Protein AF-A0A522D289-F1 (afdb_monomer)

Sequence (128 aa):
MKKIIMLVTVLAVAAALASCGGGSGMKERGSALVKKYFKDDDTFIIVAKGFPRENIDNQVQALETAKEAALLNAQIIAKEAFDDSVDVVKKGSVDSYEVFDDYATVTYIVSMNGLNKRQRVIIPGVTD

Structure (mmCIF, N/CA/C/O backbone):
data_AF-A0A522D289-F1
#
_entry.id   AF-A0A522D289-F1
#
loop_
_atom_site.group_PDB
_atom_site.id
_atom_site.type_symbol
_atom_site.label_atom_id
_atom_site.label_alt_id
_atom_site.label_comp_id
_atom_site.label_asym_id
_atom_site.label_entity_id
_atom_site.label_seq_id
_atom_site.pdbx_PDB_ins_code
_atom_site.Cartn_x
_atom_site.Cartn_y
_atom_site.Cartn_z
_atom_site.occupancy
_atom_site.B_iso_or_equiv
_atom_site.auth_seq_id
_atom_site.auth_comp_id
_atom_site.auth_asym_id
_atom_site.auth_atom_id
_atom_site.pdbx_PDB_model_num
ATOM 1 N N . MET A 1 1 ? -17.228 44.804 -53.810 1.00 49.03 1 MET A N 1
ATOM 2 C CA . MET A 1 1 ? -16.626 43.450 -53.822 1.00 49.03 1 MET A CA 1
ATOM 3 C C . MET A 1 1 ? -15.189 43.483 -53.276 1.00 49.03 1 MET A C 1
ATOM 5 O O . MET A 1 1 ? -14.247 43.283 -54.025 1.00 49.03 1 MET A O 1
ATOM 9 N N . LYS A 1 2 ? -14.985 43.828 -51.993 1.00 47.59 2 LYS A N 1
ATOM 10 C CA . LYS A 1 2 ? -13.623 43.932 -51.406 1.00 47.59 2 LYS A CA 1
ATOM 11 C C . LYS A 1 2 ? -13.545 43.686 -49.888 1.00 47.59 2 LYS A C 1
ATOM 13 O O . LYS A 1 2 ? -12.466 43.762 -49.325 1.00 47.59 2 LYS A O 1
ATOM 18 N N . LYS A 1 3 ? -14.675 43.383 -49.231 1.00 48.38 3 LYS A N 1
ATOM 19 C CA . LYS A 1 3 ? -14.757 43.173 -47.770 1.00 48.38 3 LYS A CA 1
ATOM 20 C C . LYS A 1 3 ? -14.990 41.713 -47.354 1.00 48.38 3 LYS A C 1
ATOM 22 O O . LYS A 1 3 ? -14.884 41.407 -46.179 1.00 48.38 3 LYS A O 1
ATOM 27 N N . ILE A 1 4 ? -15.276 40.817 -48.304 1.00 52.09 4 ILE A N 1
ATOM 28 C CA . ILE A 1 4 ? -15.570 39.400 -48.012 1.00 52.09 4 ILE A CA 1
ATOM 29 C C . ILE A 1 4 ? -14.285 38.555 -47.973 1.00 52.09 4 ILE A C 1
ATOM 31 O O . ILE A 1 4 ? -14.208 37.581 -47.238 1.00 52.09 4 ILE A O 1
ATOM 35 N N . ILE A 1 5 ? -13.236 38.962 -48.695 1.00 52.25 5 ILE A N 1
ATOM 36 C CA . ILE A 1 5 ? -12.006 38.160 -48.830 1.00 52.25 5 ILE A CA 1
ATOM 37 C C . ILE A 1 5 ? -11.135 38.214 -47.559 1.00 52.25 5 ILE A C 1
ATOM 39 O O . ILE A 1 5 ? -10.360 37.301 -47.308 1.00 52.25 5 ILE A O 1
ATOM 43 N N . MET A 1 6 ? -11.292 39.236 -46.711 1.00 46.34 6 MET A N 1
ATOM 44 C CA . MET A 1 6 ? -10.440 39.413 -45.527 1.00 46.34 6 MET A CA 1
ATOM 45 C C . MET A 1 6 ? -10.896 38.612 -44.297 1.00 46.34 6 MET A C 1
ATOM 47 O O . MET A 1 6 ? -10.136 38.485 -43.344 1.00 46.34 6 MET A O 1
ATOM 51 N N . LEU A 1 7 ? -12.120 38.068 -44.306 1.00 45.72 7 LEU A N 1
ATOM 52 C CA . LEU A 1 7 ? -12.660 37.323 -43.163 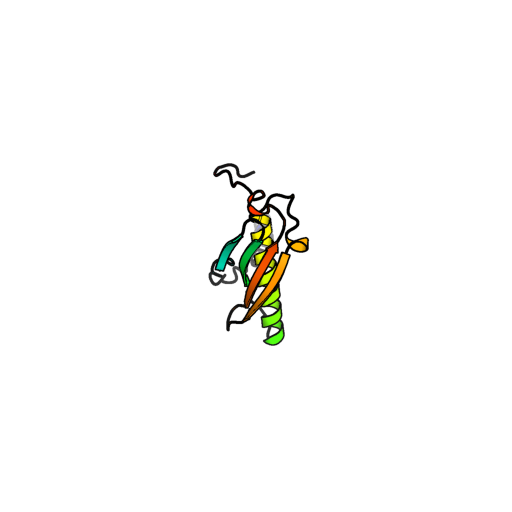1.00 45.72 7 LEU A CA 1
ATOM 53 C C . LEU A 1 7 ? -12.271 35.833 -43.183 1.00 45.72 7 LEU A C 1
ATOM 55 O O . LEU A 1 7 ? -12.352 35.156 -42.164 1.00 45.72 7 LEU A O 1
ATOM 59 N N . VAL A 1 8 ? -11.844 35.316 -44.339 1.00 50.56 8 VAL A N 1
ATOM 60 C CA . VAL A 1 8 ? -11.604 33.875 -44.538 1.00 50.56 8 VAL A CA 1
ATOM 61 C C . VAL A 1 8 ? -10.216 33.446 -44.047 1.00 50.56 8 VAL A C 1
ATOM 63 O O . VAL A 1 8 ? -10.021 32.295 -43.673 1.00 50.56 8 VAL A O 1
ATOM 66 N N . THR A 1 9 ? -9.251 34.362 -43.960 1.00 47.59 9 THR A N 1
ATOM 67 C CA . THR A 1 9 ? -7.872 34.041 -43.553 1.00 47.59 9 THR A CA 1
ATOM 68 C C . THR A 1 9 ? -7.653 33.962 -42.042 1.00 47.59 9 THR A C 1
ATOM 70 O O . THR A 1 9 ? -6.703 33.316 -41.613 1.00 47.59 9 THR A O 1
ATOM 73 N N . VAL A 1 10 ? -8.527 34.546 -41.216 1.00 50.44 10 VAL A N 1
ATOM 74 C CA . VAL A 1 10 ? -8.384 34.494 -39.744 1.00 50.44 10 VAL A CA 1
ATOM 75 C C . VAL A 1 10 ? -8.952 33.196 -39.156 1.00 50.44 10 VAL A C 1
ATOM 77 O O . VAL A 1 10 ? -8.506 32.743 -38.104 1.00 50.44 10 VAL A O 1
ATOM 80 N N . LEU A 1 11 ? -9.880 32.537 -39.856 1.00 47.28 11 LEU A N 1
ATOM 81 C CA . LEU A 1 11 ? -10.541 31.329 -39.353 1.00 47.28 11 LEU A CA 1
ATOM 82 C C . LEU A 1 11 ? -9.715 30.041 -39.551 1.00 47.28 11 LEU A C 1
ATOM 84 O O . LEU A 1 11 ? -9.991 29.034 -38.908 1.00 47.28 11 LEU A O 1
ATOM 88 N N . ALA A 1 12 ? -8.678 30.069 -40.395 1.00 48.78 12 ALA A N 1
ATOM 89 C CA . ALA A 1 12 ? -7.859 28.892 -40.702 1.00 48.78 12 ALA A CA 1
ATOM 90 C C . ALA A 1 12 ? -6.706 28.642 -39.707 1.00 48.78 12 ALA A C 1
ATOM 92 O O . ALA A 1 12 ? -6.171 27.539 -39.664 1.00 48.78 12 ALA A O 1
ATOM 93 N N . VAL A 1 13 ? -6.329 29.628 -38.881 1.00 50.25 13 VAL A N 1
ATOM 94 C CA . VAL A 1 13 ? -5.195 29.500 -37.936 1.00 50.25 13 VAL A CA 1
ATOM 95 C C . VAL A 1 13 ? -5.643 29.018 -36.547 1.00 50.25 13 VAL A C 1
ATOM 97 O O . VAL A 1 13 ? -4.850 28.451 -35.801 1.00 50.25 13 VAL A O 1
ATOM 100 N N . ALA A 1 14 ? -6.929 29.147 -36.210 1.00 49.38 14 ALA A N 1
ATOM 101 C CA . ALA A 1 14 ? -7.460 28.690 -34.922 1.00 49.38 14 ALA A CA 1
ATOM 102 C C . ALA A 1 14 ? -7.628 27.158 -34.824 1.00 49.38 14 ALA A C 1
ATOM 104 O O . ALA A 1 14 ? -7.714 26.619 -33.723 1.00 49.38 14 ALA A O 1
ATOM 105 N N . ALA A 1 15 ? -7.640 26.438 -35.951 1.00 50.88 15 ALA A N 1
ATOM 106 C CA . ALA A 1 15 ? -7.852 24.988 -35.966 1.00 50.88 15 ALA A CA 1
ATOM 107 C C . ALA A 1 15 ? -6.580 24.160 -35.684 1.00 50.88 15 ALA A C 1
ATOM 109 O O . ALA A 1 15 ? -6.674 22.955 -35.468 1.00 50.88 15 ALA A O 1
ATOM 110 N N . ALA A 1 16 ? -5.394 24.780 -35.649 1.00 50.97 16 ALA A N 1
ATOM 111 C CA . ALA A 1 16 ? -4.122 24.064 -35.500 1.00 50.97 16 ALA A CA 1
ATOM 112 C C . ALA A 1 16 ? -3.672 23.839 -34.040 1.00 50.97 16 ALA A C 1
ATOM 114 O O . ALA A 1 16 ? -2.678 23.157 -33.814 1.00 50.97 16 ALA A O 1
ATOM 115 N N . LEU A 1 17 ? -4.393 24.367 -33.041 1.00 50.62 17 LEU A N 1
ATOM 116 C CA . LEU A 1 17 ? -4.049 24.209 -31.615 1.00 50.62 17 LEU A CA 1
ATOM 117 C C . LEU A 1 17 ? -4.963 23.227 -30.858 1.00 50.62 17 LEU A C 1
ATOM 119 O O . LEU A 1 17 ? -4.740 22.970 -29.680 1.00 50.62 17 LEU A O 1
ATOM 123 N N . ALA A 1 18 ? -5.960 22.633 -31.524 1.00 51.19 18 ALA A N 1
ATOM 124 C CA . ALA A 1 18 ? -6.885 21.671 -30.908 1.00 51.19 18 ALA A CA 1
ATOM 125 C C . ALA A 1 18 ? -6.409 20.203 -30.984 1.00 51.19 18 ALA A C 1
ATOM 127 O O . ALA A 1 18 ? -7.123 19.296 -30.567 1.00 51.19 18 ALA A O 1
ATOM 128 N N . SER A 1 19 ? -5.198 19.951 -31.490 1.00 49.03 19 SER A N 1
ATOM 129 C CA . SER A 1 19 ? -4.608 18.610 -31.600 1.00 49.03 19 SER A CA 1
ATOM 130 C C . SER A 1 19 ? -3.478 18.408 -30.585 1.00 49.03 19 SER A C 1
ATOM 132 O O . SER A 1 19 ? -2.346 18.092 -30.935 1.00 49.03 19 SER A O 1
ATOM 134 N N . CYS A 1 20 ? -3.803 18.566 -29.304 1.00 46.78 20 CYS A N 1
ATOM 135 C CA . CYS A 1 20 ? -3.153 17.804 -28.236 1.00 46.78 20 CYS A CA 1
ATOM 136 C C . CYS A 1 20 ? -4.221 16.993 -27.483 1.00 46.78 20 CYS A C 1
ATOM 138 O O . CYS A 1 20 ? -4.217 16.871 -26.267 1.00 46.78 20 CYS A O 1
ATOM 140 N N . GLY A 1 21 ? -5.184 16.449 -28.233 1.00 46.59 21 GLY A N 1
ATOM 141 C CA . GLY A 1 21 ? -5.999 15.315 -27.813 1.00 46.59 21 GLY A CA 1
ATOM 142 C C . GLY A 1 21 ? -5.219 14.035 -28.078 1.00 46.59 21 GLY A C 1
ATOM 143 O O . GLY A 1 21 ? -5.629 13.213 -28.892 1.00 46.59 21 GLY A O 1
ATOM 144 N N . GLY A 1 22 ? -4.050 13.906 -27.448 1.00 38.44 22 GLY A N 1
ATOM 145 C CA . GLY A 1 22 ? -3.322 12.650 -27.372 1.00 38.44 22 GLY A CA 1
ATOM 146 C C . GLY A 1 22 ? -4.114 11.710 -26.480 1.00 38.44 22 GLY A C 1
ATOM 147 O O . GLY A 1 22 ? -3.795 11.542 -25.308 1.00 38.44 22 GLY A O 1
ATOM 148 N N . GLY A 1 23 ? -5.180 11.129 -27.030 1.00 44.09 23 GLY A N 1
ATOM 149 C CA . GLY A 1 23 ? -5.739 9.882 -26.542 1.00 44.09 23 GLY A CA 1
ATOM 150 C C . GLY A 1 23 ? -4.688 8.807 -26.759 1.00 44.09 23 GLY A C 1
ATOM 151 O O . GLY A 1 23 ? -4.779 8.023 -27.700 1.00 44.09 23 GLY A O 1
ATOM 152 N N . SER A 1 24 ? -3.649 8.821 -25.921 1.00 36.25 24 SER A N 1
ATOM 153 C CA . SER A 1 24 ? -2.774 7.682 -25.729 1.00 36.25 24 SER A CA 1
ATOM 154 C C . SER A 1 24 ? -3.700 6.523 -25.433 1.00 36.25 24 SER A C 1
ATOM 156 O O . SER A 1 24 ? -4.511 6.613 -24.509 1.00 36.25 24 SER A O 1
ATOM 158 N N . GLY A 1 25 ? -3.640 5.490 -26.272 1.00 37.31 25 GLY A N 1
ATOM 159 C CA . GLY A 1 25 ? -4.369 4.254 -26.068 1.00 37.31 25 GLY A CA 1
ATOM 160 C C . GLY A 1 25 ? -4.116 3.789 -24.646 1.00 37.31 25 GLY A C 1
ATOM 161 O O . GLY A 1 25 ? -3.070 3.214 -24.347 1.00 37.31 25 GLY A O 1
ATOM 162 N N . MET A 1 26 ? -5.070 4.080 -23.765 1.00 39.38 26 MET A N 1
ATOM 163 C CA . MET A 1 26 ? -5.116 3.515 -22.441 1.00 39.38 26 MET A CA 1
ATOM 164 C C . MET A 1 26 ? -5.409 2.048 -22.710 1.00 39.38 26 MET A C 1
ATOM 166 O O . MET A 1 26 ? -6.564 1.651 -22.830 1.00 39.38 26 MET A O 1
ATOM 170 N N . LYS A 1 27 ? -4.343 1.246 -22.882 1.00 43.31 27 LYS A N 1
ATOM 171 C CA . LYS A 1 27 ? -4.381 -0.179 -22.548 1.00 43.31 27 LYS A CA 1
ATOM 172 C C . LYS A 1 27 ? -5.238 -0.237 -21.301 1.00 43.31 27 LYS A C 1
ATOM 174 O O . LYS A 1 27 ? -4.905 0.484 -20.360 1.00 43.31 27 LYS A O 1
ATOM 179 N N . GLU A 1 28 ? -6.346 -0.971 -21.334 1.00 45.47 28 GLU A N 1
ATOM 180 C CA . GLU A 1 28 ? -7.217 -1.137 -20.177 1.00 45.47 28 GLU A CA 1
ATOM 181 C C . GLU A 1 28 ? -6.345 -1.646 -19.025 1.00 45.47 28 GLU A C 1
ATOM 183 O O . GLU A 1 28 ? -6.064 -2.837 -18.897 1.00 45.47 28 GLU A O 1
ATOM 188 N N . ARG A 1 29 ? -5.802 -0.710 -18.239 1.00 51.72 29 ARG A N 1
ATOM 189 C CA . ARG A 1 29 ? -5.022 -0.984 -17.047 1.00 51.72 29 ARG A CA 1
ATOM 190 C C . ARG A 1 29 ? -6.082 -1.510 -16.104 1.00 51.72 29 ARG A C 1
ATOM 192 O O . ARG A 1 29 ? -6.851 -0.727 -15.550 1.00 51.72 29 ARG A O 1
ATOM 199 N N . GLY A 1 30 ? -6.211 -2.837 -16.051 1.00 58.84 30 GLY A N 1
ATOM 200 C CA . GLY A 1 30 ? -7.165 -3.507 -15.178 1.00 58.84 30 GLY A CA 1
ATOM 201 C C . GLY A 1 30 ? -7.087 -2.913 -13.774 1.00 58.84 30 GLY A C 1
ATOM 202 O O . GLY A 1 30 ? -6.028 -2.422 -13.381 1.00 58.84 30 GLY A O 1
ATOM 203 N N . SER A 1 31 ? -8.215 -2.920 -13.056 1.00 80.38 31 SER A N 1
ATOM 204 C CA . SER A 1 31 ? -8.355 -2.323 -11.720 1.00 80.38 31 SER A CA 1
ATOM 205 C C . SER A 1 31 ? -7.065 -2.425 -10.898 1.00 80.38 31 SER A C 1
ATOM 207 O O . SER A 1 31 ? -6.514 -3.515 -10.725 1.00 80.38 31 SER A O 1
ATOM 209 N N . ALA A 1 32 ? -6.585 -1.287 -10.385 1.00 90.38 32 ALA A N 1
ATOM 210 C CA . ALA A 1 32 ? -5.381 -1.237 -9.559 1.00 90.38 32 ALA A CA 1
ATOM 211 C C . ALA A 1 32 ? -5.513 -2.090 -8.287 1.00 90.38 32 ALA A C 1
ATOM 213 O O . ALA A 1 32 ? -4.511 -2.484 -7.704 1.00 90.38 32 ALA A O 1
ATOM 214 N N . LEU A 1 33 ? -6.735 -2.406 -7.855 1.00 94.25 33 LEU A N 1
ATOM 215 C CA . LEU A 1 33 ? -6.991 -3.280 -6.720 1.00 94.25 33 LEU A CA 1
ATOM 216 C C . LEU A 1 33 ? -6.907 -4.757 -7.134 1.00 94.25 33 LEU A C 1
ATOM 218 O O . LEU A 1 33 ? -7.721 -5.227 -7.926 1.00 94.25 33 LEU A O 1
ATOM 222 N N . VAL A 1 34 ? -5.987 -5.508 -6.523 1.00 94.94 34 VAL A N 1
ATOM 223 C CA . VAL A 1 34 ? -5.950 -6.979 -6.624 1.00 94.94 34 VAL A CA 1
ATOM 224 C C . VAL A 1 34 ? -6.901 -7.597 -5.606 1.00 94.94 34 VAL A C 1
ATOM 226 O O . VAL A 1 34 ? -7.762 -8.398 -5.956 1.00 94.94 34 VAL A O 1
ATOM 229 N N . LYS A 1 35 ? -6.744 -7.231 -4.330 1.00 94.38 35 LYS A N 1
ATOM 230 C CA . LYS A 1 35 ? -7.617 -7.664 -3.232 1.00 94.38 35 LYS A CA 1
ATOM 231 C C . LYS A 1 35 ? -7.472 -6.738 -2.033 1.00 94.38 35 LYS A C 1
ATOM 233 O O . LYS A 1 35 ? -6.426 -6.125 -1.844 1.00 94.38 35 LYS A O 1
ATOM 238 N N . LYS A 1 36 ? -8.505 -6.677 -1.195 1.00 95.38 36 LYS A N 1
ATOM 239 C CA . LYS A 1 36 ? -8.454 -6.028 0.118 1.00 95.38 36 LYS A CA 1
ATOM 240 C C . LYS A 1 36 ? -9.318 -6.787 1.117 1.00 95.38 36 LYS A C 1
ATOM 242 O O . LYS A 1 36 ? -10.373 -7.285 0.731 1.00 95.38 36 LYS A O 1
ATOM 247 N N . TYR A 1 37 ? -8.867 -6.911 2.358 1.00 96.06 37 TYR A N 1
ATOM 248 C CA . TYR A 1 37 ? -9.574 -7.660 3.398 1.00 96.06 37 TYR A CA 1
ATOM 249 C C . TYR A 1 37 ? -9.076 -7.279 4.795 1.00 96.06 37 TYR A C 1
ATOM 251 O O . TYR A 1 37 ? -7.944 -6.825 4.958 1.00 96.06 37 TYR A O 1
ATOM 259 N N . PHE A 1 38 ? -9.910 -7.498 5.809 1.00 97.00 38 PHE A N 1
ATOM 260 C CA . PHE A 1 38 ? -9.455 -7.494 7.197 1.00 97.00 38 PHE A CA 1
ATOM 261 C C . PHE A 1 38 ? -8.812 -8.831 7.529 1.00 97.00 38 PHE A C 1
ATOM 263 O O . PHE A 1 38 ? -9.394 -9.884 7.268 1.00 97.00 38 PHE A O 1
ATOM 270 N N . LYS A 1 39 ? -7.617 -8.778 8.112 1.00 96.69 39 LYS A N 1
ATOM 271 C CA . LYS A 1 39 ? -6.995 -9.944 8.742 1.00 96.69 39 LYS A CA 1
ATOM 272 C C . LYS A 1 39 ? -7.605 -10.197 10.125 1.00 96.69 39 LYS A C 1
ATOM 274 O O . LYS A 1 39 ? -7.782 -11.348 10.508 1.00 96.69 39 LYS A O 1
ATOM 279 N N . ASP A 1 40 ? -7.934 -9.117 10.828 1.00 97.12 40 ASP A N 1
ATOM 280 C CA . ASP A 1 40 ? -8.559 -9.065 12.151 1.00 97.12 40 ASP A CA 1
ATOM 281 C C . ASP A 1 40 ? -9.230 -7.687 12.346 1.00 97.12 40 ASP A C 1
ATOM 283 O O . ASP A 1 40 ? -9.281 -6.891 11.407 1.00 97.12 40 ASP A O 1
ATOM 287 N N . ASP A 1 41 ? -9.757 -7.397 13.539 1.00 96.94 41 ASP A N 1
ATOM 288 C CA . ASP A 1 41 ? -10.471 -6.143 13.842 1.00 96.94 41 ASP A CA 1
ATOM 289 C C . ASP A 1 41 ? -9.600 -4.878 13.715 1.00 96.94 41 ASP A C 1
ATOM 291 O O . ASP A 1 41 ? -10.125 -3.776 13.514 1.00 96.94 41 ASP A O 1
ATOM 295 N N . ASP A 1 42 ? -8.278 -5.034 13.792 1.00 98.00 42 ASP A N 1
ATOM 296 C CA . ASP A 1 42 ? -7.318 -3.936 13.874 1.00 98.00 42 ASP A CA 1
ATOM 297 C C . ASP A 1 42 ? -6.444 -3.812 12.622 1.00 98.00 42 ASP A C 1
ATOM 299 O O . ASP A 1 42 ? -5.777 -2.793 12.442 1.00 98.00 42 ASP A O 1
ATOM 303 N N . THR A 1 43 ? -6.446 -4.823 11.749 1.00 97.62 43 THR A N 1
ATOM 304 C CA . THR A 1 43 ? -5.503 -4.956 10.635 1.00 97.62 43 THR A CA 1
ATOM 305 C C . THR A 1 43 ? -6.218 -5.132 9.304 1.00 97.62 43 THR A C 1
ATOM 307 O O . THR A 1 43 ? -6.878 -6.143 9.044 1.00 97.62 43 THR A O 1
ATOM 310 N N . PHE A 1 44 ? -6.005 -4.175 8.405 1.00 97.94 44 PHE A N 1
ATOM 311 C CA . PHE A 1 44 ? -6.525 -4.188 7.045 1.00 97.94 44 PHE A CA 1
ATOM 312 C C . PHE A 1 44 ? -5.396 -4.356 6.033 1.00 97.94 44 PHE A C 1
ATO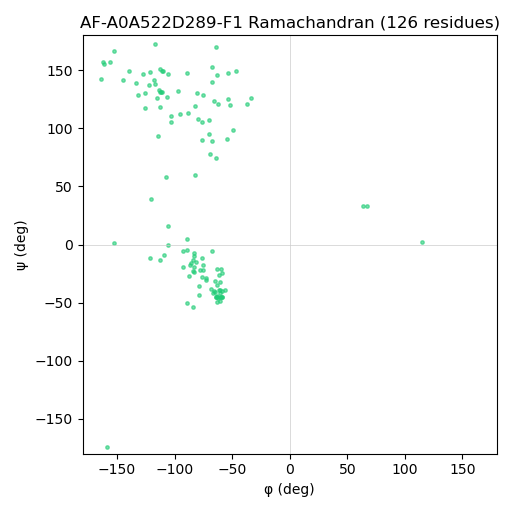M 314 O O . PHE A 1 44 ? -4.393 -3.647 6.085 1.00 97.94 44 PHE A O 1
ATOM 321 N N . ILE A 1 45 ? -5.566 -5.289 5.102 1.00 98.00 45 ILE A N 1
ATOM 322 C CA . ILE A 1 45 ? -4.569 -5.632 4.090 1.00 98.00 45 ILE A CA 1
ATOM 323 C C . ILE A 1 45 ? -5.101 -5.246 2.718 1.00 98.00 45 ILE A C 1
ATOM 325 O O . ILE A 1 45 ? -6.230 -5.584 2.359 1.00 98.00 45 ILE A O 1
ATOM 329 N N . ILE A 1 46 ? -4.260 -4.577 1.934 1.00 98.00 46 ILE A N 1
ATOM 330 C CA . ILE A 1 46 ? -4.527 -4.165 0.558 1.00 98.00 46 ILE A CA 1
ATOM 331 C C . ILE A 1 46 ? -3.402 -4.699 -0.317 1.00 98.00 46 ILE A C 1
ATOM 333 O O . ILE A 1 46 ? -2.229 -4.495 -0.023 1.00 98.00 46 ILE A O 1
ATOM 337 N N . VAL A 1 47 ? -3.766 -5.350 -1.416 1.00 97.75 47 VAL A N 1
ATOM 338 C CA . VAL A 1 47 ? -2.836 -5.691 -2.488 1.00 97.75 47 VAL A CA 1
ATOM 339 C C . VAL A 1 47 ? -3.224 -4.887 -3.717 1.00 97.75 47 VAL A C 1
ATOM 341 O O . VAL A 1 47 ? -4.345 -5.025 -4.218 1.00 97.75 47 VAL A O 1
ATOM 344 N N . ALA A 1 48 ? -2.312 -4.039 -4.186 1.00 97.50 48 ALA A N 1
ATOM 345 C CA . ALA A 1 48 ? -2.547 -3.148 -5.317 1.00 97.50 48 ALA A CA 1
ATOM 346 C C . ALA A 1 48 ? -1.454 -3.279 -6.378 1.00 97.50 48 ALA A C 1
ATOM 348 O O . ALA A 1 48 ? -0.298 -3.525 -6.045 1.00 97.50 48 ALA A O 1
ATOM 349 N N . LYS A 1 49 ? -1.833 -3.101 -7.646 1.00 97.25 49 LYS A N 1
ATOM 350 C CA . LYS A 1 49 ? -0.948 -3.038 -8.811 1.00 97.25 49 LYS A CA 1
ATOM 351 C C . LYS A 1 49 ? -0.500 -1.607 -9.071 1.00 97.25 49 LYS A C 1
ATOM 353 O O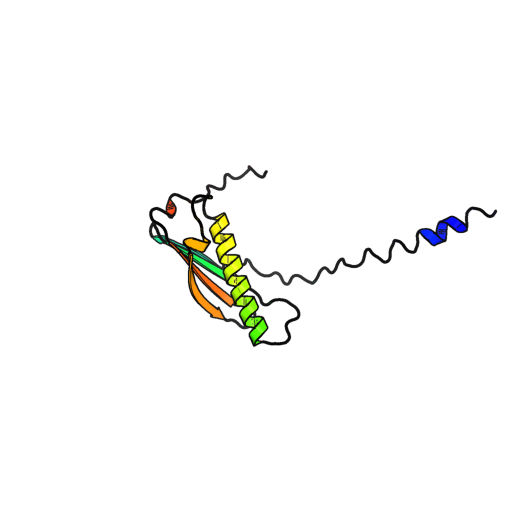 . LYS A 1 49 ? -1.272 -0.664 -8.906 1.00 97.25 49 LYS A O 1
ATOM 358 N N . GLY A 1 50 ? 0.715 -1.466 -9.572 1.00 95.62 50 GLY A N 1
ATOM 359 C CA . GLY A 1 50 ? 1.256 -0.249 -10.150 1.00 95.62 50 GLY A CA 1
ATOM 360 C C . GLY A 1 50 ? 1.955 -0.564 -11.458 1.00 95.62 50 GLY A C 1
ATOM 361 O O . GLY A 1 50 ? 2.636 -1.580 -11.577 1.00 95.62 50 GLY A O 1
ATOM 362 N N . PHE A 1 51 ? 1.765 0.299 -12.446 1.00 94.12 51 PHE A N 1
ATOM 363 C CA . PHE A 1 51 ? 2.352 0.138 -13.771 1.00 94.12 51 PHE A CA 1
ATOM 364 C C . PHE A 1 51 ? 3.512 1.123 -13.937 1.00 94.12 51 PHE A C 1
ATOM 366 O O . PHE A 1 51 ? 3.427 2.232 -13.398 1.00 94.12 51 PHE A O 1
ATOM 373 N N . PRO A 1 52 ? 4.569 0.757 -14.681 1.00 93.12 52 PRO A N 1
ATOM 374 C CA . PRO A 1 52 ? 5.640 1.683 -15.010 1.00 93.12 52 PRO A CA 1
ATOM 375 C C . PRO A 1 52 ? 5.102 2.959 -15.657 1.00 93.12 52 PRO A C 1
ATOM 377 O O . PRO A 1 52 ? 4.118 2.927 -16.409 1.00 93.12 52 PRO A O 1
ATOM 380 N N . ARG A 1 53 ? 5.776 4.084 -15.405 1.00 89.88 53 ARG A N 1
ATOM 381 C CA . ARG A 1 53 ? 5.513 5.303 -16.177 1.00 89.88 53 ARG A CA 1
ATOM 382 C C . ARG A 1 53 ? 5.867 5.072 -17.644 1.00 89.88 53 ARG A C 1
ATOM 384 O O . ARG A 1 53 ? 6.805 4.351 -17.977 1.00 89.88 53 ARG A O 1
ATOM 391 N N . GLU A 1 54 ? 5.099 5.705 -18.520 1.00 86.88 54 GLU A N 1
ATOM 392 C C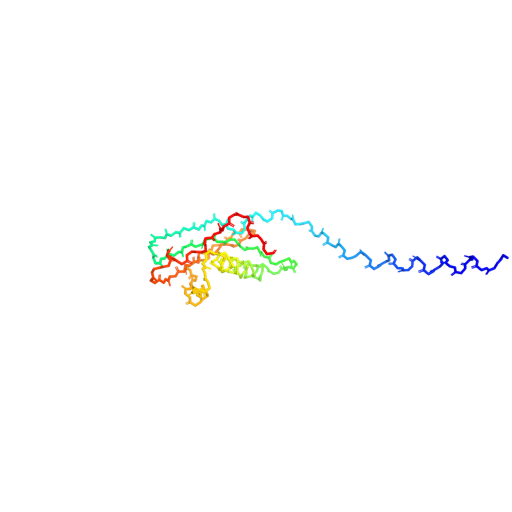A . GLU A 1 54 ? 5.343 5.658 -19.959 1.00 86.88 54 GLU A CA 1
ATOM 393 C C . GLU A 1 54 ? 6.647 6.383 -20.314 1.00 86.88 54 GLU A C 1
ATOM 395 O O . GLU A 1 54 ? 7.043 7.331 -19.633 1.00 86.88 54 GLU A O 1
ATOM 400 N N . ASN A 1 55 ? 7.279 5.965 -21.413 1.00 86.75 55 ASN A N 1
ATOM 401 C CA . ASN A 1 55 ? 8.496 6.575 -21.963 1.00 86.75 55 ASN A CA 1
ATOM 402 C C . ASN A 1 55 ? 9.733 6.490 -21.045 1.00 86.75 55 ASN A C 1
ATOM 404 O O . ASN A 1 55 ? 10.569 7.391 -21.045 1.00 86.75 55 ASN A O 1
ATOM 408 N N . ILE A 1 56 ? 9.857 5.414 -20.260 1.00 85.00 56 ILE A N 1
ATOM 409 C CA . ILE A 1 56 ? 11.085 5.098 -19.522 1.00 85.00 56 ILE A CA 1
ATOM 410 C C . ILE A 1 56 ? 11.840 3.979 -20.243 1.00 85.00 56 ILE A C 1
ATOM 412 O O . ILE A 1 56 ? 11.420 2.825 -20.221 1.00 85.00 56 ILE A O 1
ATOM 416 N N . ASP A 1 57 ? 12.990 4.316 -20.829 1.00 84.50 57 ASP A N 1
ATOM 417 C CA . ASP A 1 57 ? 13.842 3.354 -21.550 1.00 84.50 57 ASP A CA 1
ATOM 418 C C . ASP A 1 57 ? 14.679 2.473 -20.606 1.00 84.50 57 ASP A C 1
ATOM 420 O O . ASP A 1 57 ? 15.136 1.386 -20.963 1.00 84.50 57 ASP A O 1
ATOM 424 N N . ASN A 1 58 ? 14.902 2.940 -19.375 1.00 90.44 58 ASN A N 1
ATOM 425 C CA . ASN A 1 58 ? 15.682 2.226 -18.375 1.00 90.44 58 ASN A CA 1
ATOM 426 C C . ASN A 1 58 ? 14.786 1.276 -17.566 1.00 90.44 58 ASN A C 1
ATOM 428 O O . ASN A 1 58 ? 13.970 1.723 -16.762 1.00 90.44 58 ASN A O 1
ATOM 432 N N . GLN A 1 59 ? 14.993 -0.035 -17.720 1.00 86.56 59 GLN A N 1
ATOM 433 C CA . GLN A 1 59 ? 14.196 -1.059 -17.032 1.00 86.56 59 GLN A CA 1
ATOM 434 C C . GLN A 1 59 ? 14.199 -0.910 -15.505 1.00 86.56 59 GLN A C 1
ATOM 436 O O . GLN A 1 59 ? 13.158 -1.064 -14.878 1.00 86.56 59 GLN A O 1
ATOM 441 N N . VAL A 1 60 ? 15.334 -0.555 -14.893 1.00 89.94 60 VAL A N 1
ATOM 442 C CA . VAL A 1 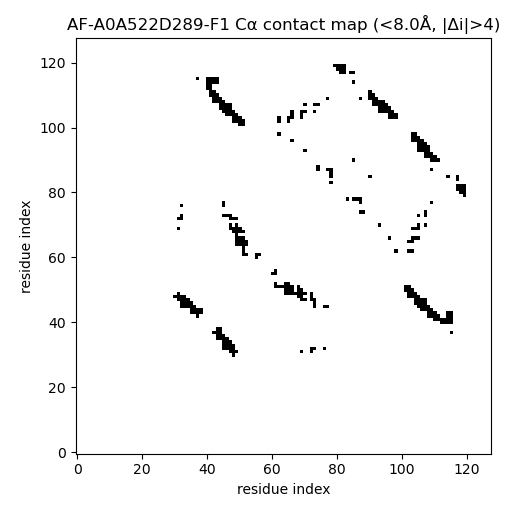60 ? 15.415 -0.362 -13.435 1.00 89.94 60 VAL A CA 1
ATOM 443 C C . VAL A 1 60 ? 14.526 0.802 -13.001 1.00 89.94 60 VAL A C 1
ATOM 445 O O . VAL A 1 60 ? 13.758 0.672 -12.054 1.00 89.94 60 VAL A O 1
ATOM 448 N N . GLN A 1 61 ? 14.568 1.921 -13.724 1.00 91.81 61 GLN A N 1
ATOM 449 C CA . GLN A 1 61 ? 13.702 3.066 -13.431 1.00 91.81 61 GLN A CA 1
ATOM 450 C C . GLN A 1 61 ? 12.226 2.731 -13.670 1.00 91.81 61 GLN A C 1
ATOM 452 O O . GLN A 1 61 ? 11.374 3.102 -12.866 1.00 91.81 61 GLN A O 1
ATOM 457 N N . ALA A 1 62 ? 11.917 1.987 -14.735 1.00 92.31 62 ALA A N 1
ATOM 458 C CA . ALA A 1 62 ? 10.558 1.552 -15.031 1.00 92.31 62 ALA A CA 1
ATOM 459 C C . ALA A 1 62 ? 9.985 0.720 -13.869 1.00 92.31 62 ALA A C 1
ATOM 461 O O . ALA A 1 62 ? 8.877 0.994 -13.404 1.00 92.31 62 ALA A O 1
ATOM 462 N N . LEU A 1 63 ? 10.773 -0.216 -13.334 1.00 92.88 63 LEU A N 1
ATOM 463 C CA . LEU A 1 63 ? 10.400 -1.038 -12.184 1.00 92.88 63 LEU A CA 1
ATOM 464 C C . LEU A 1 63 ? 10.178 -0.222 -10.907 1.00 92.88 63 LEU A C 1
ATOM 466 O O . LEU A 1 63 ? 9.178 -0.427 -10.219 1.00 92.88 63 LEU A O 1
ATOM 470 N N . GLU A 1 64 ? 11.067 0.718 -10.591 1.00 95.25 64 GLU A N 1
ATOM 471 C CA . GLU A 1 64 ? 10.899 1.556 -9.400 1.00 95.25 64 GLU A CA 1
ATOM 472 C C . GLU A 1 64 ? 9.650 2.442 -9.512 1.00 95.25 64 GLU A C 1
ATOM 474 O O . GLU A 1 64 ? 8.856 2.505 -8.573 1.00 95.25 64 GLU A O 1
ATOM 479 N N . THR A 1 65 ? 9.371 3.014 -10.690 1.00 95.69 65 THR A N 1
ATOM 480 C CA . THR A 1 65 ? 8.125 3.776 -10.885 1.00 95.69 65 THR A CA 1
ATOM 481 C C . THR A 1 65 ? 6.866 2.913 -10.779 1.00 95.69 65 THR A C 1
ATOM 483 O O . THR A 1 65 ? 5.836 3.396 -10.309 1.00 95.69 65 THR A O 1
ATOM 486 N N . ALA A 1 66 ? 6.933 1.635 -11.164 1.00 96.00 66 ALA A N 1
ATOM 487 C CA . ALA A 1 66 ? 5.823 0.703 -10.992 1.00 96.00 66 ALA A CA 1
ATOM 488 C C . ALA A 1 66 ? 5.543 0.425 -9.507 1.00 96.00 66 ALA A C 1
ATOM 490 O O . ALA A 1 66 ? 4.383 0.425 -9.092 1.00 96.00 66 ALA A O 1
ATOM 491 N N . LYS A 1 67 ? 6.588 0.242 -8.688 1.00 97.69 67 LYS A N 1
ATOM 492 C CA . LYS A 1 67 ? 6.452 0.069 -7.231 1.00 97.69 67 LYS A CA 1
ATOM 493 C C . LYS A 1 67 ? 5.865 1.311 -6.565 1.00 97.69 67 LYS A C 1
ATOM 495 O O . LYS A 1 67 ? 4.946 1.189 -5.758 1.00 97.69 67 LYS A O 1
ATOM 500 N N . GLU A 1 68 ? 6.344 2.498 -6.937 1.00 97.50 68 GLU A N 1
ATOM 501 C CA . GLU A 1 68 ? 5.792 3.767 -6.450 1.00 97.50 68 GLU A CA 1
ATOM 502 C C . GLU A 1 68 ? 4.305 3.908 -6.795 1.00 97.50 68 GLU A C 1
ATOM 504 O O . GLU A 1 68 ? 3.494 4.252 -5.934 1.00 97.50 68 GLU A O 1
ATOM 509 N N . ALA A 1 69 ? 3.927 3.589 -8.037 1.00 96.62 69 ALA A N 1
ATOM 510 C CA . ALA A 1 69 ? 2.532 3.604 -8.460 1.00 96.62 69 ALA A CA 1
ATOM 511 C C . ALA A 1 69 ? 1.681 2.600 -7.662 1.00 96.62 69 ALA A C 1
ATOM 513 O O . ALA A 1 69 ? 0.557 2.919 -7.280 1.00 96.62 69 ALA A O 1
ATOM 514 N N . ALA A 1 70 ? 2.215 1.410 -7.366 1.00 97.94 70 ALA A N 1
ATOM 515 C CA . ALA A 1 70 ? 1.515 0.393 -6.585 1.00 97.94 70 ALA A CA 1
ATOM 516 C C . ALA A 1 70 ? 1.250 0.886 -5.157 1.00 97.94 70 ALA A C 1
ATOM 518 O O . ALA A 1 70 ? 0.129 0.768 -4.658 1.00 97.94 70 ALA A O 1
ATOM 519 N N . LEU A 1 71 ? 2.262 1.491 -4.524 1.00 98.38 71 LEU A N 1
ATOM 520 C CA . LEU A 1 71 ? 2.148 2.086 -3.193 1.00 98.38 71 LEU A CA 1
ATOM 521 C C . LEU A 1 71 ? 1.102 3.202 -3.155 1.00 98.38 71 LEU A C 1
ATOM 523 O O . LEU A 1 71 ? 0.234 3.201 -2.281 1.00 98.38 71 LEU A O 1
ATOM 527 N N . LEU A 1 72 ? 1.157 4.125 -4.116 1.00 97.62 72 LEU A N 1
ATOM 528 C CA . LEU A 1 72 ? 0.201 5.224 -4.216 1.00 97.62 72 LEU A CA 1
ATOM 529 C C . LEU A 1 72 ? -1.232 4.698 -4.373 1.00 97.62 72 LEU A C 1
ATOM 531 O O . LEU A 1 72 ? -2.131 5.130 -3.652 1.00 97.62 72 LEU A O 1
ATOM 535 N N . ASN A 1 73 ? -1.434 3.711 -5.248 1.00 96.69 73 ASN A N 1
ATOM 536 C CA . ASN A 1 73 ? -2.736 3.078 -5.439 1.00 96.69 73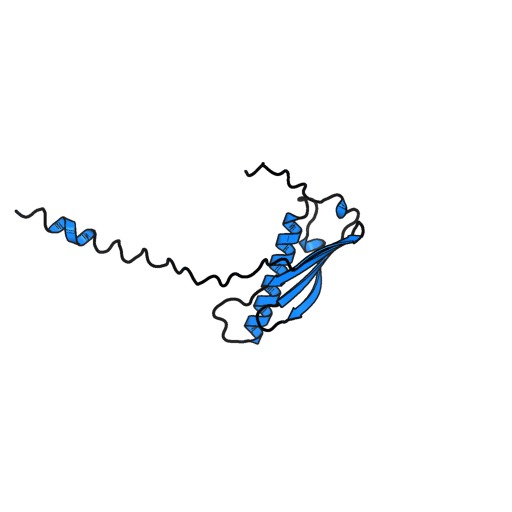 ASN A CA 1
ATOM 537 C C . ASN A 1 73 ? -3.243 2.425 -4.147 1.00 96.69 73 ASN A C 1
ATOM 539 O O . ASN A 1 73 ? -4.397 2.629 -3.775 1.00 96.69 73 ASN A O 1
ATOM 543 N N . ALA A 1 74 ? -2.391 1.692 -3.423 1.00 97.56 74 ALA A N 1
ATOM 544 C CA . ALA A 1 74 ? -2.770 1.088 -2.147 1.00 97.56 74 ALA A CA 1
ATOM 545 C C . ALA A 1 74 ? -3.185 2.139 -1.101 1.00 97.56 74 ALA A C 1
ATOM 547 O O . ALA A 1 74 ? -4.184 1.950 -0.407 1.00 97.56 74 ALA A O 1
ATOM 548 N N . GLN A 1 75 ? -2.462 3.259 -1.012 1.00 97.00 75 GLN A N 1
ATOM 549 C CA . GLN A 1 75 ? -2.776 4.346 -0.078 1.00 97.00 75 GLN A CA 1
ATOM 550 C C . GLN A 1 75 ? -4.072 5.081 -0.438 1.00 97.00 75 GLN A C 1
ATOM 552 O O . GLN A 1 75 ? -4.844 5.419 0.459 1.00 97.00 75 GLN A O 1
ATOM 557 N N . ILE A 1 76 ? -4.348 5.295 -1.729 1.00 95.38 76 ILE A N 1
ATOM 558 C CA . ILE A 1 76 ? -5.618 5.873 -2.197 1.00 95.38 76 ILE A CA 1
ATOM 559 C C . ILE A 1 76 ? -6.779 4.947 -1.829 1.00 95.38 76 ILE A C 1
ATOM 561 O O . ILE A 1 76 ? -7.727 5.382 -1.180 1.00 95.38 76 ILE A O 1
ATOM 565 N N . ILE A 1 77 ? -6.660 3.654 -2.143 1.00 94.44 77 ILE A N 1
ATOM 566 C CA . ILE A 1 77 ? -7.674 2.645 -1.806 1.00 94.44 77 ILE A CA 1
ATOM 567 C C . ILE A 1 77 ? -7.909 2.588 -0.290 1.00 94.44 77 ILE A C 1
ATOM 569 O O . ILE A 1 77 ? -9.048 2.444 0.158 1.00 94.44 77 ILE A O 1
ATOM 573 N N . ALA A 1 78 ? -6.848 2.699 0.515 1.00 94.50 78 ALA A N 1
ATOM 574 C CA . ALA A 1 78 ? -6.966 2.764 1.967 1.00 94.50 78 ALA A CA 1
ATOM 575 C C . ALA A 1 78 ? -7.748 4.009 2.406 1.00 94.50 78 ALA A C 1
ATOM 577 O O . ALA A 1 78 ? -8.648 3.911 3.237 1.00 94.50 78 ALA A O 1
ATOM 578 N N . LYS A 1 79 ? -7.427 5.175 1.837 1.00 94.38 79 LYS A N 1
ATOM 579 C CA . LYS A 1 79 ? -8.071 6.452 2.169 1.00 94.38 79 LYS A CA 1
ATOM 580 C C . LYS A 1 79 ? -9.563 6.460 1.828 1.00 94.38 79 LYS A C 1
ATOM 582 O O . LYS A 1 79 ? -10.354 7.054 2.553 1.00 94.38 79 LYS A O 1
ATOM 587 N N . GLU A 1 80 ? -9.951 5.782 0.754 1.00 92.69 80 GLU A N 1
ATOM 588 C CA . GLU A 1 80 ? -11.356 5.598 0.375 1.00 92.69 80 GLU A CA 1
ATOM 589 C C . GLU A 1 80 ? -12.091 4.613 1.295 1.00 92.69 80 GLU A C 1
ATOM 591 O O . GLU A 1 80 ? -13.301 4.722 1.485 1.00 92.69 80 GLU A O 1
ATOM 596 N N . ALA A 1 81 ? -11.375 3.647 1.879 1.00 91.94 81 ALA A N 1
ATOM 597 C CA . ALA A 1 81 ? -11.966 2.62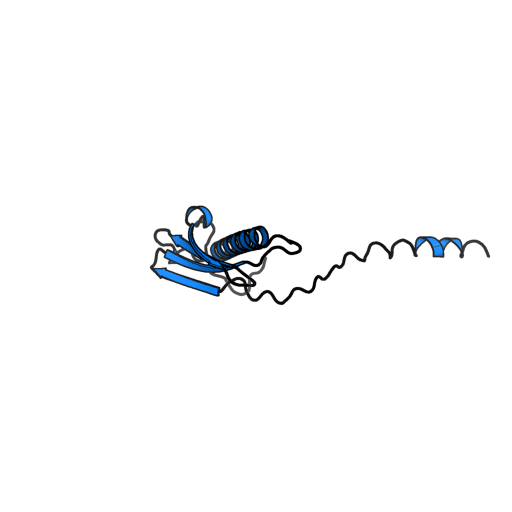8 2.741 1.00 91.94 81 ALA A CA 1
ATOM 598 C C . ALA A 1 81 ? -12.317 3.143 4.146 1.00 91.94 81 ALA A C 1
ATOM 600 O O . ALA A 1 81 ? -13.240 2.610 4.765 1.00 91.94 81 ALA A O 1
ATOM 601 N N . PHE A 1 82 ? -11.604 4.154 4.648 1.00 95.00 82 PHE A N 1
ATOM 602 C CA . PHE A 1 82 ? -11.709 4.620 6.032 1.00 95.00 82 PHE A CA 1
ATOM 603 C C . PHE A 1 82 ? -12.110 6.085 6.136 1.00 95.00 82 PHE A C 1
ATOM 605 O O . PHE A 1 82 ? -11.803 6.895 5.260 1.00 95.00 82 PHE A O 1
ATOM 612 N N . ASP A 1 83 ? -12.830 6.422 7.203 1.00 94.06 83 ASP A N 1
ATOM 613 C CA . ASP A 1 83 ? -13.150 7.807 7.531 1.00 94.06 83 ASP A CA 1
ATOM 614 C C . ASP A 1 83 ? -11.881 8.626 7.848 1.00 94.06 83 ASP A C 1
ATOM 616 O O . ASP A 1 83 ? -10.773 8.097 7.979 1.00 94.06 83 ASP A O 1
ATOM 620 N N . ASP A 1 84 ? -12.035 9.946 7.964 1.00 92.12 84 ASP A N 1
ATOM 621 C CA . ASP A 1 84 ? -10.904 10.866 8.136 1.00 92.12 84 ASP A CA 1
ATOM 622 C C . ASP A 1 84 ? -10.178 10.719 9.492 1.00 92.12 84 ASP A C 1
ATOM 624 O O . ASP A 1 84 ? -9.134 11.339 9.699 1.00 92.12 84 ASP A O 1
ATOM 628 N N . SER A 1 85 ? -10.678 9.888 10.420 1.00 94.62 85 SER A N 1
ATOM 629 C CA . SER A 1 85 ? -9.981 9.590 11.679 1.00 94.62 85 SER A CA 1
ATOM 630 C C . SER A 1 85 ? -8.813 8.609 11.508 1.00 94.62 85 SER A C 1
ATOM 632 O O . SER A 1 85 ? -7.995 8.459 12.422 1.00 94.62 85 SER A O 1
ATOM 634 N N . VAL A 1 86 ? -8.694 7.964 10.341 1.00 95.69 86 VAL A N 1
ATOM 635 C CA . VAL A 1 86 ? -7.597 7.046 10.012 1.00 95.69 86 VAL A CA 1
ATOM 636 C C . VAL A 1 86 ? -6.589 7.726 9.088 1.00 95.69 86 VAL A C 1
ATOM 638 O O . VAL A 1 86 ? -6.793 7.858 7.883 1.00 95.69 86 VAL A O 1
ATOM 641 N N . ASP A 1 87 ? -5.431 8.092 9.636 1.00 96.81 87 ASP A N 1
ATOM 642 C CA . ASP A 1 87 ? -4.277 8.498 8.828 1.00 96.81 87 ASP A CA 1
ATOM 643 C C . ASP A 1 87 ? -3.613 7.251 8.228 1.00 96.81 87 ASP A C 1
ATOM 645 O O . ASP A 1 87 ? -2.746 6.628 8.842 1.00 96.81 87 ASP A O 1
ATOM 649 N N . VAL A 1 88 ? -4.057 6.864 7.032 1.00 94.81 88 VAL A N 1
ATOM 650 C CA . VAL A 1 88 ? -3.633 5.621 6.369 1.00 94.81 88 VAL A CA 1
ATOM 651 C C . VAL A 1 88 ? -2.140 5.567 6.072 1.00 94.81 88 VAL A C 1
ATOM 653 O O . VAL A 1 88 ? -1.590 4.476 6.032 1.00 94.81 88 VAL A O 1
ATOM 656 N N . VAL A 1 89 ? -1.475 6.717 5.915 1.00 96.06 89 VAL A N 1
ATOM 657 C CA . VAL A 1 89 ? -0.031 6.779 5.658 1.00 96.06 89 VAL A CA 1
ATOM 658 C C . VAL A 1 89 ? 0.743 6.573 6.954 1.00 96.06 89 VAL A C 1
ATOM 660 O O . VAL A 1 89 ? 1.694 5.800 6.977 1.00 96.06 89 VAL A O 1
ATOM 663 N N . LYS A 1 90 ? 0.326 7.211 8.058 1.00 97.38 90 LYS A N 1
ATOM 664 C CA . LYS A 1 90 ? 0.976 7.014 9.367 1.00 97.38 90 LYS A CA 1
ATOM 665 C C . LYS A 1 90 ? 0.666 5.661 9.999 1.00 97.38 90 LYS A C 1
ATOM 667 O O . LYS A 1 90 ? 1.463 5.163 10.789 1.00 97.38 90 LYS A O 1
ATOM 672 N N . LYS A 1 91 ? -0.518 5.111 9.732 1.00 97.38 91 LYS A N 1
ATOM 673 C CA . LYS A 1 91 ? -0.972 3.815 10.259 1.00 97.38 91 LYS A CA 1
ATOM 674 C C . LYS A 1 91 ? -0.668 2.654 9.328 1.00 97.38 91 LYS A C 1
ATOM 676 O O . LYS A 1 91 ? -0.928 1.513 9.704 1.00 97.38 91 LYS A O 1
ATOM 681 N N . GLY A 1 92 ? -0.155 2.939 8.137 1.00 97.31 92 GLY A N 1
ATOM 682 C CA . GLY A 1 92 ? 0.124 1.932 7.139 1.00 97.31 92 GLY A CA 1
ATOM 683 C C . GLY A 1 92 ? 1.609 1.706 6.898 1.00 97.31 92 GLY A C 1
ATOM 684 O O . GLY A 1 92 ? 2.428 2.617 6.998 1.00 97.31 92 GLY A O 1
ATOM 685 N N . SER A 1 93 ? 1.952 0.479 6.536 1.00 98.19 93 SER A N 1
ATOM 686 C CA . SER A 1 93 ? 3.304 0.065 6.187 1.00 98.19 93 SER A CA 1
ATOM 687 C C . SER A 1 93 ? 3.287 -0.881 4.995 1.00 98.19 93 SER A C 1
ATOM 689 O O . SER A 1 93 ? 2.350 -1.658 4.801 1.00 98.19 93 SER A O 1
ATOM 691 N N . VAL A 1 94 ? 4.355 -0.834 4.204 1.00 98.44 94 VAL A N 1
ATOM 692 C CA . VAL A 1 94 ? 4.595 -1.832 3.164 1.00 98.44 94 VAL A CA 1
ATOM 693 C C . VAL A 1 94 ? 5.080 -3.115 3.821 1.00 98.44 94 VAL A C 1
ATOM 695 O O . VAL A 1 94 ? 6.028 -3.086 4.600 1.00 98.44 94 VAL A O 1
ATOM 698 N N . ASP A 1 95 ? 4.435 -4.221 3.483 1.00 98.38 95 ASP A N 1
ATOM 699 C CA . ASP A 1 95 ? 4.866 -5.566 3.854 1.00 98.38 95 ASP A CA 1
ATOM 700 C C . ASP A 1 95 ? 5.815 -6.142 2.797 1.00 98.38 95 ASP A C 1
ATOM 702 O O . ASP A 1 95 ? 6.917 -6.587 3.108 1.00 98.38 95 ASP A O 1
ATOM 706 N N . SER A 1 96 ? 5.414 -6.079 1.526 1.00 98.38 96 SER A N 1
ATOM 707 C CA . SER A 1 96 ? 6.167 -6.681 0.427 1.00 98.38 96 SER A CA 1
ATOM 708 C C . SER A 1 96 ? 5.865 -6.022 -0.919 1.00 98.38 96 SER A C 1
ATOM 710 O O . SER A 1 96 ? 4.807 -5.416 -1.114 1.00 98.38 96 SER A O 1
ATOM 712 N N . TYR A 1 97 ? 6.809 -6.167 -1.852 1.00 98.25 97 TYR A N 1
ATOM 713 C CA . TYR A 1 97 ? 6.613 -5.907 -3.276 1.00 98.25 97 TYR A CA 1
ATOM 714 C C . TYR A 1 97 ? 6.832 -7.195 -4.065 1.00 98.25 97 TYR A C 1
ATOM 716 O O . TYR A 1 97 ? 7.776 -7.933 -3.786 1.00 98.25 97 TYR A O 1
ATOM 724 N N . GLU A 1 98 ? 6.024 -7.409 -5.096 1.00 97.56 98 GLU A N 1
ATOM 725 C CA . GLU A 1 98 ? 6.255 -8.440 -6.110 1.00 97.56 98 GLU A CA 1
ATOM 726 C C . GLU A 1 98 ? 6.318 -7.764 -7.479 1.00 97.56 98 GLU A C 1
ATOM 728 O O . GLU A 1 98 ? 5.556 -6.840 -7.762 1.00 97.56 98 GLU A O 1
ATOM 733 N N . VAL A 1 99 ? 7.264 -8.179 -8.316 1.00 95.00 99 VAL A N 1
ATOM 734 C CA . VAL A 1 99 ? 7.497 -7.583 -9.634 1.00 95.00 99 VAL A CA 1
ATOM 735 C C . VAL A 1 99 ? 7.130 -8.598 -10.704 1.00 95.00 99 VAL A C 1
ATOM 737 O O . VAL A 1 99 ? 7.573 -9.743 -10.651 1.00 95.00 99 VAL A O 1
ATOM 740 N N . PHE A 1 100 ? 6.342 -8.149 -11.672 1.00 92.06 100 PHE A N 1
ATOM 741 C CA . PHE A 1 100 ? 5.948 -8.881 -12.868 1.00 92.06 100 PHE A CA 1
ATOM 742 C C . PHE A 1 100 ? 6.485 -8.152 -14.106 1.00 92.06 100 PHE A C 1
ATOM 744 O O . PHE A 1 100 ? 7.003 -7.037 -14.004 1.00 92.06 100 PHE A O 1
ATOM 751 N N . ASP A 1 101 ? 6.348 -8.773 -15.277 1.00 86.50 101 ASP A N 1
ATOM 752 C CA . ASP A 1 101 ? 6.891 -8.238 -16.532 1.00 86.50 101 ASP A CA 1
ATOM 753 C C . ASP A 1 101 ? 6.311 -6.858 -16.898 1.00 86.50 101 ASP A C 1
ATOM 755 O O . ASP A 1 101 ? 6.997 -6.030 -17.496 1.00 86.50 101 ASP A O 1
ATOM 759 N N . ASP A 1 102 ? 5.052 -6.594 -16.542 1.00 88.81 102 ASP A N 1
ATOM 760 C CA . ASP A 1 102 ? 4.299 -5.405 -16.950 1.00 88.81 102 ASP A CA 1
ATOM 761 C C . ASP A 1 102 ? 3.789 -4.535 -15.786 1.00 88.81 102 ASP A C 1
ATOM 763 O O . ASP A 1 102 ? 3.353 -3.403 -16.013 1.00 88.81 102 ASP A O 1
ATOM 767 N N . TYR A 1 103 ? 3.856 -5.020 -14.543 1.00 93.19 103 TYR A N 1
ATOM 768 C CA . TYR A 1 103 ? 3.452 -4.280 -13.344 1.00 93.19 103 TYR A CA 1
ATOM 769 C C . TYR A 1 103 ? 4.208 -4.742 -12.094 1.00 93.19 103 TYR A C 1
ATOM 771 O O . TYR A 1 103 ? 4.819 -5.803 -12.057 1.00 93.19 103 TYR A O 1
ATOM 779 N N . ALA A 1 104 ? 4.116 -3.960 -11.025 1.00 96.75 104 ALA A N 1
ATOM 780 C CA . ALA A 1 104 ? 4.482 -4.383 -9.679 1.00 96.75 104 ALA A CA 1
ATOM 781 C C . ALA A 1 104 ? 3.228 -4.458 -8.806 1.00 96.75 104 ALA A C 1
ATOM 783 O O . ALA A 1 104 ? 2.272 -3.713 -9.024 1.00 96.75 104 ALA A O 1
ATOM 784 N N . THR A 1 105 ? 3.220 -5.331 -7.805 1.00 97.94 105 THR A N 1
ATOM 785 C CA . THR A 1 105 ? 2.240 -5.290 -6.718 1.00 97.94 105 THR A CA 1
ATOM 786 C C . THR A 1 105 ? 2.892 -4.903 -5.412 1.00 97.94 105 THR A C 1
ATOM 788 O O . THR A 1 105 ? 4.046 -5.240 -5.160 1.00 97.94 105 THR A O 1
ATOM 791 N N . VAL A 1 106 ? 2.123 -4.236 -4.561 1.00 98.56 106 VAL A N 1
ATOM 792 C CA . VAL A 1 106 ? 2.472 -3.982 -3.165 1.00 98.56 106 VAL A CA 1
ATOM 793 C C . VAL A 1 106 ? 1.460 -4.673 -2.263 1.00 98.56 106 VAL A C 1
ATOM 795 O O . VAL A 1 106 ? 0.258 -4.602 -2.527 1.00 98.56 106 VAL A O 1
ATOM 798 N N . THR A 1 107 ? 1.936 -5.296 -1.190 1.00 98.62 107 THR A N 1
ATOM 799 C CA . THR A 1 107 ? 1.109 -5.647 -0.032 1.00 98.62 107 THR A CA 1
ATOM 800 C C . THR A 1 107 ? 1.260 -4.530 0.992 1.00 98.62 107 THR A C 1
ATOM 802 O O . THR A 1 107 ? 2.337 -4.319 1.548 1.00 98.62 107 THR A O 1
ATOM 805 N N . TYR A 1 108 ? 0.186 -3.780 1.213 1.00 98.56 108 TYR A N 1
ATOM 806 C CA . TYR A 1 108 ? 0.125 -2.667 2.152 1.00 98.56 108 TYR A CA 1
ATOM 807 C C . TYR A 1 108 ? -0.781 -3.028 3.326 1.00 98.56 108 TYR A C 1
ATOM 809 O O . TYR A 1 108 ? -1.898 -3.514 3.134 1.00 98.56 108 TYR A O 1
ATOM 817 N N . ILE A 1 109 ? -0.299 -2.794 4.541 1.00 98.50 109 ILE A N 1
ATOM 818 C CA . ILE A 1 109 ? -0.997 -3.128 5.781 1.00 98.50 109 ILE A CA 1
ATOM 819 C C . ILE A 1 109 ? -1.314 -1.831 6.501 1.00 98.50 109 ILE A C 1
ATOM 821 O O . ILE A 1 109 ? -0.398 -1.068 6.764 1.00 98.50 109 ILE A O 1
ATOM 825 N N . VAL A 1 110 ? -2.575 -1.605 6.860 1.00 98.19 110 VAL A N 1
ATOM 826 C CA . VAL A 1 110 ? -3.002 -0.527 7.761 1.00 98.19 110 VAL A CA 1
ATOM 827 C C . VAL A 1 110 ? -3.385 -1.151 9.095 1.00 98.19 110 VAL A C 1
ATOM 829 O O . VAL A 1 110 ? -4.197 -2.076 9.118 1.00 98.19 110 VAL A O 1
ATOM 832 N N . SER A 1 111 ? -2.811 -0.662 10.197 1.00 97.44 111 SER A N 1
ATOM 833 C CA . SER A 1 111 ? -3.072 -1.208 11.533 1.00 97.44 111 SER A CA 1
ATOM 834 C C . SER A 1 111 ? -3.383 -0.132 12.572 1.00 97.44 111 SER A C 1
ATOM 836 O O . SER A 1 111 ? -2.652 0.852 12.734 1.00 97.44 111 SER A O 1
ATOM 838 N N . MET A 1 112 ? -4.496 -0.311 13.285 1.00 96.00 112 MET A N 1
ATOM 839 C CA . MET A 1 112 ? -4.944 0.562 14.368 1.00 96.00 112 MET A CA 1
ATOM 840 C C . MET A 1 112 ? -6.021 -0.134 15.213 1.00 96.00 112 MET A C 1
ATOM 842 O O . MET A 1 112 ? -6.916 -0.755 14.661 1.00 96.00 112 MET A O 1
ATOM 846 N N . ASN A 1 113 ? -6.020 0.064 16.535 1.00 96.56 113 ASN A N 1
ATOM 847 C CA . ASN A 1 113 ? -7.092 -0.447 17.405 1.00 96.56 113 ASN A CA 1
ATOM 848 C C . ASN A 1 113 ? -8.489 -0.001 16.931 1.00 96.56 113 ASN A C 1
ATOM 850 O O . ASN A 1 113 ? -8.746 1.206 16.816 1.00 96.56 113 ASN A O 1
ATOM 854 N N . GLY A 1 114 ? -9.391 -0.957 16.718 1.00 95.44 114 GLY A N 1
ATOM 855 C CA . GLY A 1 114 ? -10.759 -0.774 16.246 1.00 95.44 114 GLY A CA 1
ATOM 856 C C . GLY A 1 114 ? -10.855 -0.270 14.809 1.00 95.44 114 GLY A C 1
ATOM 857 O O . GLY A 1 114 ? -11.743 0.530 14.515 1.00 95.44 114 GLY A O 1
ATOM 858 N N . LEU A 1 115 ? -9.926 -0.656 13.930 1.00 95.75 115 LEU A N 1
ATOM 859 C CA . LEU A 1 115 ? -9.889 -0.186 12.542 1.00 95.75 115 LEU A CA 1
ATOM 860 C C . LEU A 1 115 ? -11.161 -0.557 11.766 1.00 95.75 115 LEU A C 1
ATOM 862 O O . LEU A 1 115 ? -11.682 0.267 11.017 1.00 95.75 115 LEU A O 1
ATOM 866 N N . ASN A 1 116 ? -11.704 -1.755 11.986 1.00 94.25 116 ASN A N 1
ATOM 867 C CA . ASN A 1 116 ? -12.934 -2.222 11.338 1.00 94.25 116 ASN A CA 1
ATOM 868 C C . ASN A 1 116 ? -14.165 -1.334 11.605 1.00 94.25 116 ASN A C 1
ATOM 870 O O . ASN A 1 116 ? -15.076 -1.276 10.786 1.00 94.25 116 ASN A O 1
ATOM 874 N N . LYS A 1 117 ? -14.183 -0.588 12.714 1.00 94.69 117 LYS A N 1
ATOM 875 C CA . LYS A 1 117 ? -15.280 0.320 13.087 1.00 94.69 117 LYS A CA 1
ATOM 876 C C . LYS A 1 117 ? -15.199 1.690 12.411 1.00 94.69 117 LYS A C 1
ATOM 878 O O . LYS A 1 117 ? -16.128 2.474 12.558 1.00 94.69 117 LYS A O 1
ATOM 883 N N . ARG A 1 118 ? -14.106 1.986 11.702 1.00 93.62 118 ARG A N 1
ATOM 884 C CA . ARG A 1 118 ? -13.830 3.288 11.061 1.00 93.62 118 ARG A CA 1
ATOM 885 C C . ARG A 1 118 ? -13.997 3.267 9.545 1.00 93.62 118 ARG A C 1
ATOM 887 O O . ARG A 1 118 ? -13.449 4.105 8.830 1.00 93.62 118 ARG A O 1
ATOM 894 N N . GLN A 1 119 ? -14.667 2.247 9.017 1.00 91.75 119 GLN A N 1
ATOM 895 C CA . GLN A 1 119 ? -14.911 2.162 7.583 1.00 91.75 119 GLN A CA 1
ATOM 896 C C . GLN A 1 119 ? -15.870 3.268 7.142 1.00 91.75 119 GLN A C 1
ATOM 898 O O . GLN A 1 119 ? -16.874 3.521 7.810 1.00 91.75 119 GLN A O 1
ATOM 903 N N . ARG A 1 120 ? -15.615 3.882 5.979 1.00 88.69 120 ARG A N 1
ATOM 904 C CA . ARG A 1 120 ? -16.637 4.731 5.356 1.00 88.69 120 ARG A CA 1
ATOM 905 C C . ARG A 1 120 ? -17.812 3.854 4.956 1.00 88.69 120 ARG A C 1
ATOM 907 O O . ARG A 1 120 ? -17.671 2.917 4.169 1.00 88.69 120 ARG A O 1
ATOM 914 N N . VAL A 1 121 ? -18.988 4.201 5.456 1.00 73.00 121 VAL A N 1
ATOM 915 C CA . VAL A 1 121 ? -20.240 3.696 4.903 1.00 73.00 121 VAL A CA 1
ATOM 916 C C . VAL A 1 121 ? -20.484 4.466 3.612 1.00 73.00 121 VAL A C 1
ATOM 918 O O . VAL A 1 121 ? -20.831 5.644 3.646 1.00 73.00 121 VAL A O 1
ATOM 921 N N . ILE A 1 122 ? -20.275 3.823 2.463 1.00 61.22 122 ILE A N 1
ATOM 922 C CA . ILE A 1 122 ? -20.728 4.384 1.189 1.00 61.22 122 ILE A CA 1
ATOM 923 C C . ILE A 1 122 ? -22.254 4.297 1.210 1.00 61.22 122 ILE A C 1
ATOM 925 O O . ILE A 1 122 ? -22.807 3.203 1.124 1.00 61.22 122 ILE A O 1
ATOM 929 N N . ILE A 1 123 ? -22.931 5.435 1.367 1.00 52.91 123 ILE A N 1
ATOM 930 C CA . ILE A 1 123 ? -24.381 5.521 1.189 1.00 52.91 123 ILE A CA 1
ATOM 931 C C . ILE A 1 123 ? -24.621 5.591 -0.326 1.00 52.91 123 ILE A C 1
ATOM 933 O O . ILE A 1 123 ? -24.286 6.608 -0.938 1.00 52.91 123 ILE A O 1
ATOM 937 N N . PRO A 1 124 ? -25.144 4.534 -0.974 1.00 45.25 124 PRO A N 1
ATOM 938 C CA . PRO A 1 124 ? -25.412 4.588 -2.404 1.00 45.25 124 PRO A CA 1
ATOM 939 C C . PRO A 1 124 ? -26.462 5.672 -2.691 1.00 45.25 124 PRO A C 1
ATOM 941 O O . PRO A 1 124 ? -27.574 5.607 -2.172 1.00 45.25 124 PRO A O 1
ATOM 944 N N . GLY A 1 125 ? -26.103 6.661 -3.517 1.00 52.41 125 GLY A N 1
ATOM 945 C CA . GLY A 1 125 ? -27.019 7.705 -3.998 1.00 52.41 125 GLY A CA 1
ATOM 946 C C . GLY A 1 125 ? -26.729 9.139 -3.541 1.00 52.41 125 GLY A C 1
ATOM 947 O O . GLY A 1 125 ? -27.482 10.030 -3.917 1.00 52.41 125 GLY A O 1
ATOM 948 N N . VAL A 1 126 ? -25.658 9.385 -2.780 1.00 52.59 126 VAL A N 1
ATOM 949 C CA . VAL A 1 126 ? -25.186 10.745 -2.465 1.00 52.59 126 VAL A CA 1
ATOM 950 C C . VAL A 1 126 ? -23.822 10.946 -3.119 1.00 52.59 126 VAL A C 1
ATOM 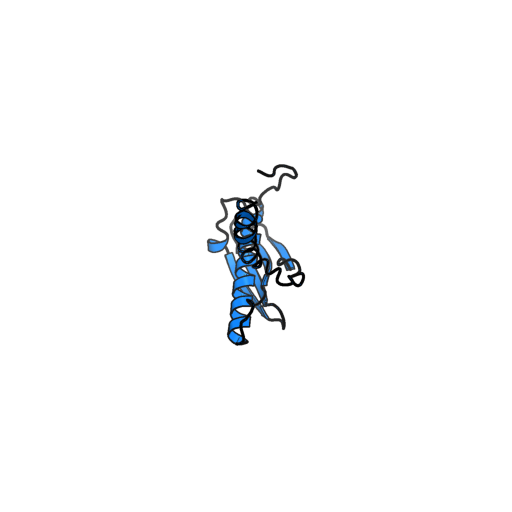952 O O . VAL A 1 126 ? -22.794 10.548 -2.579 1.00 52.59 126 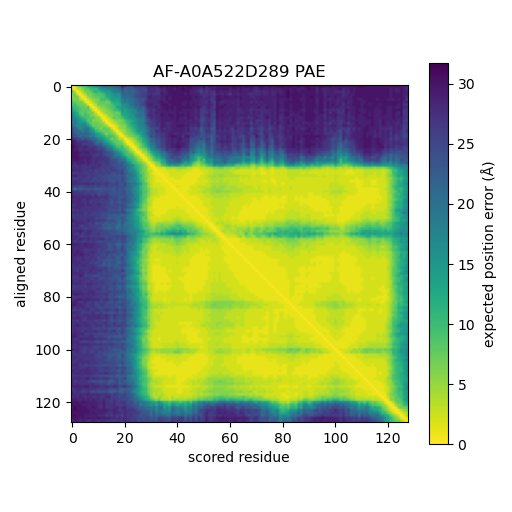VAL A O 1
ATOM 955 N N . THR A 1 127 ? -23.829 11.493 -4.329 1.00 52.38 127 THR A N 1
ATOM 956 C CA . THR A 1 127 ? -22.669 12.172 -4.919 1.00 52.38 127 THR A CA 1
ATOM 957 C C . THR A 1 127 ? -22.852 13.664 -4.673 1.00 52.38 127 THR A C 1
ATOM 959 O O . THR A 1 127 ? -23.953 14.162 -4.918 1.00 52.38 127 THR A O 1
ATOM 962 N N . ASP A 1 128 ? -21.810 14.333 -4.178 1.00 50.09 128 ASP A N 1
ATOM 963 C CA . ASP A 1 128 ? -21.744 15.801 -4.114 1.00 50.09 128 ASP A CA 1
ATOM 964 C C . ASP A 1 128 ? -21.916 16.447 -5.503 1.00 50.09 128 ASP A C 1
ATOM 966 O O . ASP A 1 128 ? -21.488 15.824 -6.509 1.00 50.09 128 ASP A O 1
#

Secondary structure (DSSP, 8-state):
--SSTTSTTTTTTGGGSS-------------SEEEEEESSSSEEEEEEEE-PPTT---HHHHHHHHHHHHHHHHHHHHHHHB-TT--TTTSEEEEEEEE-SS-EEEEEEEE-TTGGGGB----TT---

Solvent-accessible surface area (backbone atoms only — not comparable to full-atom values): 7591 Å² total; per-residue (Å²): 144,80,74,72,74,72,64,64,69,67,65,67,66,69,68,74,73,72,79,77,73,78,75,66,81,71,68,83,73,66,71,46,67,75,48,72,49,68,82,52,60,32,34,38,40,32,32,10,39,9,50,43,59,83,95,54,88,47,64,68,60,23,52,52,40,4,45,53,38,3,48,51,46,34,52,52,55,46,50,68,46,32,37,91,90,58,57,51,72,85,37,32,46,79,77,47,75,48,81,55,99,74,36,16,36,25,37,35,38,36,53,43,90,59,43,69,78,42,50,50,79,82,63,90,88,74,78,134

Nearest PDB structures (foldseek):
  6p4a-assembly1_H  TM=5.646E-01  e=1.008E+00  Mus musculus
  2z91-assembly2_C  TM=5.488E-01  e=1.456E+00  Mus musculus
  3cle-assembly1_H  TM=4.426E-01  e=1.071E+00  Mus musculus
  3tt1-assembly2_H  TM=4.684E-01  e=1.288E+00  Mus musculus
  3rv9-assembly4_D  TM=4.366E-01  e=1.979E+00  Mycobacterium tuberculosis

pLDDT: mean 81.22, std 21.38, range [36.25, 98.62]

Foldseek 3Di:
DPPPVVVVVVVVVVVPPPPPPPPPPPPPPDAQWPDWDAPDQFKIKTKGKFFFDPPDPDPVNSQVNLVVRQVVSRQVVVPQFFDPVFPQVVQKDWPDWDDDPGIIMTIMMGGDVRRNVGTDDPPPPDDD

Radius of gyration: 23.28 Å; Cα contacts (8 Å, |Δi|>4): 189; chains: 1; bounding box: 43×54×71 Å

Mean predicted aligned error: 12.33 Å